Protein AF-A0A519LHI3-F1 (afdb_monomer)

Sequence (49 aa):
MKKQNPNNKLTFNKVAVAELNDTQLQDVKGGNSTLLPSTVISIIIMTLE

Foldseek 3Di:
DPPPDPVPPPDDPPVPDDDDDPVRVVVPPDPDPPPDVVNVVVVVVVVVD

Radius of gyration: 21.52 Å; Cα contacts (8 Å, |Δi|>4): 3; chains: 1; bounding box: 36×30×57 Å

Secondary structure (DSSP, 8-state):
-----TT------GGG--PPPHHHHHT---S-----HHHHHHHHHHHH-

Mean predicted aligned error: 16.38 Å

Solvent-accessible surface area (backbone atoms only — not comparable to full-atom values): 3500 Å² total; per-residue (Å²): 131,85,79,81,54,86,85,69,63,90,68,80,57,70,91,74,62,73,85,73,51,80,74,57,58,73,66,61,78,72,92,66,90,64,78,49,70,64,61,57,51,53,52,51,51,69,72,74,108

Structure (mmCIF, N/CA/C/O backbone):
data_AF-A0A519LHI3-F1
#
_entry.id   AF-A0A519LHI3-F1
#
loop_
_atom_site.group_PDB
_atom_site.id
_atom_site.type_symbol
_atom_site.label_atom_id
_atom_site.label_alt_id
_atom_site.label_comp_id
_atom_site.label_asym_id
_atom_site.label_entity_id
_atom_site.label_seq_id
_atom_site.pdbx_PDB_ins_code
_atom_site.Cartn_x
_atom_site.Cartn_y
_atom_site.Cartn_z
_atom_site.occupancy
_atom_site.B_iso_or_equiv
_atom_site.auth_seq_id
_atom_site.auth_comp_id
_atom_site.auth_asym_id
_atom_site.auth_atom_id
_atom_site.pdbx_PDB_model_num
ATOM 1 N N . MET A 1 1 ? 1.456 18.788 18.976 1.00 53.34 1 MET A N 1
ATOM 2 C CA . MET A 1 1 ? 1.050 17.417 18.581 1.00 53.34 1 MET A CA 1
ATOM 3 C C . MET A 1 1 ? -0.363 17.178 19.095 1.00 53.34 1 MET A C 1
ATOM 5 O O . MET A 1 1 ? -0.606 17.460 20.264 1.00 53.34 1 MET A O 1
ATOM 9 N N . LYS A 1 2 ? -1.316 16.747 18.253 1.00 64.81 2 LYS A N 1
ATOM 10 C CA . LYS A 1 2 ? -2.668 16.399 18.734 1.00 64.81 2 LYS A CA 1
ATOM 11 C C . LYS A 1 2 ? -2.538 15.252 19.745 1.00 64.81 2 LYS A C 1
ATOM 13 O O . LYS A 1 2 ? -1.914 14.244 19.427 1.00 64.81 2 LYS A O 1
ATOM 18 N N . LYS A 1 3 ? -3.093 15.416 20.952 1.00 67.75 3 LYS A N 1
ATOM 19 C CA . LYS A 1 3 ? -3.159 14.341 21.955 1.00 67.75 3 LYS A CA 1
ATOM 20 C C . LYS A 1 3 ? -3.928 13.169 21.341 1.00 67.75 3 LYS A C 1
ATOM 22 O O . LYS A 1 3 ? -5.096 13.329 20.988 1.00 67.75 3 LYS A O 1
ATOM 27 N N . GLN A 1 4 ? -3.273 12.020 21.178 1.00 69.25 4 GLN A N 1
ATOM 28 C CA . GLN A 1 4 ? -3.948 10.796 20.760 1.00 69.25 4 GLN A CA 1
ATOM 29 C C . GLN A 1 4 ? -4.897 10.383 21.885 1.00 69.25 4 GLN A C 1
ATOM 31 O O . GLN A 1 4 ? -4.467 10.106 23.001 1.00 69.25 4 GLN A O 1
ATOM 36 N N . ASN A 1 5 ? -6.198 10.422 21.605 1.00 73.62 5 ASN A N 1
ATOM 37 C CA . ASN A 1 5 ? -7.213 9.925 22.521 1.00 73.62 5 ASN A CA 1
ATOM 38 C C . ASN A 1 5 ? -7.067 8.391 22.590 1.00 73.62 5 ASN A C 1
ATOM 40 O O . ASN A 1 5 ? -7.244 7.755 21.550 1.00 73.62 5 ASN A O 1
ATOM 44 N N . PRO A 1 6 ? -6.773 7.790 23.760 1.00 68.12 6 PRO A N 1
ATOM 45 C CA . PRO A 1 6 ? -6.615 6.338 23.895 1.00 68.12 6 PRO A CA 1
ATOM 46 C C . PRO A 1 6 ? -7.856 5.554 23.447 1.00 68.12 6 PRO A C 1
ATOM 48 O O . PRO A 1 6 ? -7.747 4.408 23.017 1.00 68.12 6 PRO A O 1
ATOM 51 N N . ASN A 1 7 ? -9.028 6.194 23.502 1.00 71.00 7 ASN A N 1
ATOM 52 C CA . ASN A 1 7 ? -10.307 5.619 23.095 1.00 71.00 7 ASN A CA 1
ATOM 53 C C . ASN A 1 7 ? -10.578 5.773 21.593 1.00 71.00 7 ASN A C 1
ATOM 55 O O . ASN A 1 7 ? -11.452 5.100 21.057 1.00 71.00 7 ASN A O 1
ATOM 59 N N . ASN A 1 8 ? -9.833 6.632 20.892 1.00 67.75 8 ASN A N 1
ATOM 60 C CA . ASN A 1 8 ? -9.934 6.783 19.444 1.00 67.75 8 ASN A CA 1
ATOM 61 C C . ASN A 1 8 ? -8.974 5.803 18.765 1.00 67.75 8 ASN A C 1
ATOM 63 O O . ASN A 1 8 ? -8.017 6.189 18.089 1.00 67.75 8 ASN A O 1
ATOM 67 N N . LYS A 1 9 ? -9.194 4.513 19.024 1.00 70.19 9 LYS A N 1
ATOM 68 C CA . LYS A 1 9 ? -8.439 3.444 18.384 1.00 70.19 9 LYS A CA 1
ATOM 69 C C . LYS A 1 9 ? -8.889 3.392 16.927 1.00 70.19 9 LYS A C 1
ATOM 71 O O . LYS A 1 9 ? -10.065 3.152 16.660 1.00 70.19 9 LYS A O 1
ATOM 76 N N . LEU A 1 10 ? -7.969 3.623 15.990 1.00 69.00 10 LEU A N 1
ATOM 77 C CA . LEU A 1 10 ? -8.205 3.336 14.577 1.00 69.00 10 LEU A CA 1
AT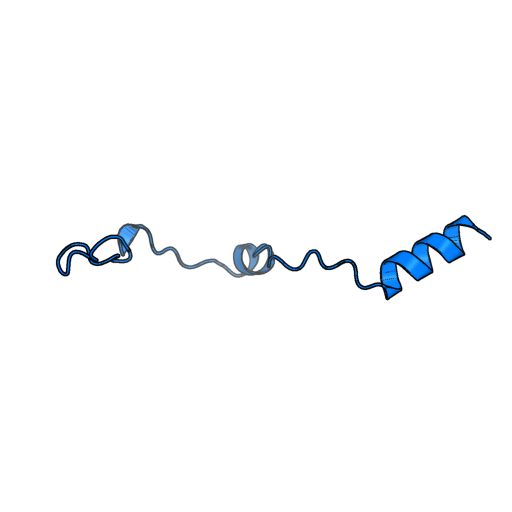OM 78 C C . LEU A 1 10 ? -8.391 1.821 14.457 1.00 69.00 10 LEU A C 1
ATOM 80 O O . LEU A 1 10 ? -7.426 1.063 14.421 1.00 69.00 10 LEU A O 1
ATOM 84 N N . THR A 1 11 ? -9.641 1.382 14.531 1.00 72.31 11 THR A N 1
ATOM 85 C CA . THR A 1 11 ? -10.002 -0.019 14.389 1.00 72.31 11 THR A CA 1
ATOM 86 C C . THR A 1 11 ? -10.355 -0.259 12.935 1.00 72.31 11 THR A C 1
ATOM 88 O O . THR A 1 11 ? -11.102 0.513 12.331 1.00 72.31 11 THR A O 1
ATOM 91 N N . PHE A 1 12 ? -9.804 -1.317 12.352 1.00 67.38 12 PHE A N 1
ATOM 92 C CA . PHE A 1 12 ? -10.240 -1.747 11.036 1.00 67.38 12 PHE A CA 1
ATOM 93 C C . PHE A 1 12 ? -11.659 -2.282 11.189 1.00 67.38 12 PHE A C 1
ATOM 95 O O . PHE A 1 12 ? -11.902 -3.241 11.924 1.00 67.38 12 PHE A O 1
ATOM 102 N N . ASN A 1 13 ? -12.618 -1.620 10.546 1.00 68.38 13 ASN A N 1
ATOM 103 C CA . ASN A 1 13 ? -13.970 -2.140 10.473 1.00 68.38 13 ASN A CA 1
ATOM 104 C C . ASN A 1 13 ? -13.900 -3.482 9.737 1.00 68.38 13 ASN A C 1
ATOM 106 O O . ASN A 1 13 ? -13.633 -3.503 8.541 1.00 68.38 13 ASN A O 1
ATOM 110 N N . LYS A 1 14 ? -14.128 -4.592 10.448 1.00 64.38 14 LYS A N 1
ATOM 111 C CA . LY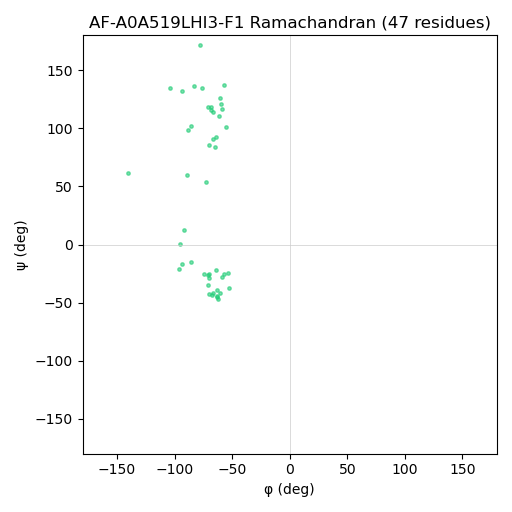S A 1 14 ? -14.039 -5.945 9.881 1.00 64.38 14 LYS A CA 1
ATOM 112 C C . LYS A 1 14 ? -14.996 -6.147 8.700 1.00 64.38 14 LYS A C 1
ATOM 114 O O . LYS A 1 14 ? -14.676 -6.909 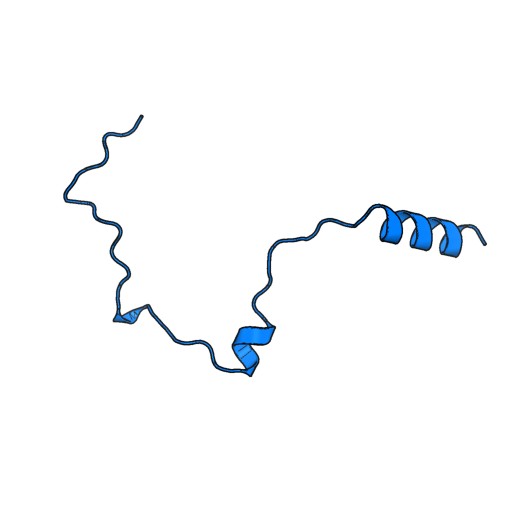7.804 1.00 64.38 14 LYS A O 1
ATOM 119 N N . VAL A 1 15 ? -16.119 -5.423 8.665 1.00 66.62 15 VAL A N 1
ATOM 120 C CA . VAL A 1 15 ? -17.072 -5.419 7.538 1.00 66.62 15 VAL A CA 1
ATOM 121 C C . VAL A 1 15 ? -16.490 -4.716 6.303 1.00 66.62 15 VAL A C 1
ATOM 123 O O . VAL A 1 15 ? -16.883 -5.012 5.183 1.00 66.62 15 VAL A O 1
ATOM 126 N N . ALA A 1 16 ? -15.535 -3.805 6.498 1.00 61.91 16 ALA A N 1
ATOM 127 C CA . ALA A 1 16 ? -14.821 -3.099 5.436 1.00 61.91 16 ALA A CA 1
ATOM 128 C C . ALA A 1 16 ? -13.476 -3.757 5.061 1.00 61.91 16 ALA A C 1
ATOM 130 O O . ALA A 1 16 ? -12.773 -3.242 4.193 1.00 61.91 16 ALA A O 1
ATOM 131 N N . VAL A 1 17 ? -13.099 -4.867 5.709 1.00 63.88 17 VAL A N 1
ATOM 132 C CA . VAL A 1 17 ? -11.945 -5.682 5.309 1.00 63.88 17 VAL A CA 1
ATOM 133 C C . VAL A 1 17 ? -12.434 -6.665 4.251 1.00 63.88 17 VAL A C 1
ATOM 135 O O . VAL A 1 17 ? -13.098 -7.646 4.573 1.00 63.88 17 VAL A O 1
ATOM 138 N N . ALA A 1 18 ? -12.135 -6.371 2.989 1.00 73.81 18 ALA A N 1
ATOM 139 C CA . ALA A 1 18 ? -12.384 -7.272 1.872 1.00 73.81 18 ALA A CA 1
ATOM 140 C C . ALA A 1 18 ? -11.064 -7.913 1.431 1.00 73.81 18 A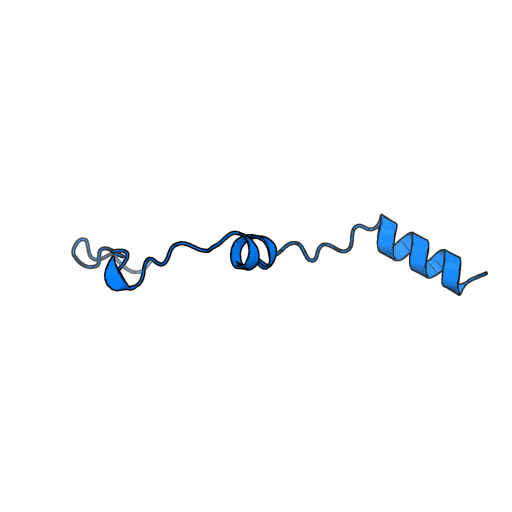LA A C 1
ATOM 142 O O . ALA 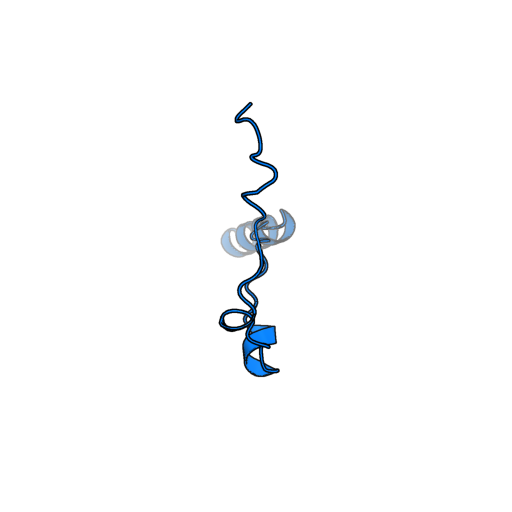A 1 18 ? -10.047 -7.227 1.306 1.00 73.81 18 ALA A O 1
ATOM 143 N N . GLU A 1 19 ? -11.088 -9.222 1.201 1.00 80.31 19 GLU A N 1
ATOM 144 C CA . GLU A 1 19 ? -9.990 -9.925 0.544 1.00 80.31 19 GLU A CA 1
ATOM 145 C C . GLU A 1 19 ? -10.043 -9.626 -0.959 1.00 80.31 19 GLU A C 1
ATOM 147 O O . GLU A 1 19 ? -11.116 -9.631 -1.566 1.00 80.31 19 GLU A O 1
ATOM 152 N N . LEU A 1 20 ? -8.887 -9.325 -1.550 1.00 79.81 20 LEU A N 1
ATOM 153 C CA . LEU A 1 20 ? -8.764 -9.145 -2.993 1.00 79.81 20 LEU A CA 1
ATOM 154 C C . LEU A 1 20 ? -8.602 -10.517 -3.647 1.00 79.81 20 LEU A C 1
ATOM 156 O O . LEU A 1 20 ? -7.825 -11.340 -3.167 1.00 79.81 20 LEU A O 1
ATOM 160 N N . ASN A 1 21 ? -9.308 -10.754 -4.751 1.00 79.06 21 ASN A N 1
ATOM 161 C CA . ASN A 1 21 ? -9.082 -11.947 -5.569 1.00 79.06 21 ASN A CA 1
ATOM 162 C C . ASN A 1 21 ? -7.832 -11.803 -6.457 1.00 79.06 21 ASN A C 1
ATOM 164 O O . ASN A 1 21 ? -7.273 -10.712 -6.585 1.00 79.06 21 ASN A O 1
ATOM 168 N N . ASP A 1 22 ? -7.428 -12.896 -7.110 1.00 82.88 22 ASP A N 1
ATOM 169 C CA . ASP A 1 22 ? -6.208 -12.961 -7.930 1.00 82.88 22 ASP A CA 1
ATOM 170 C C . ASP A 1 22 ? -6.125 -11.854 -8.990 1.00 82.88 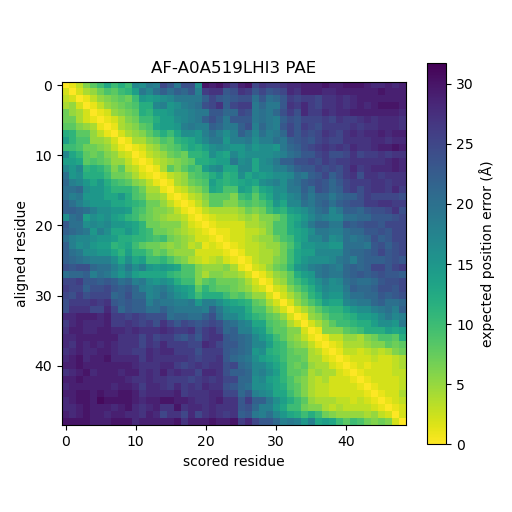22 ASP A C 1
ATOM 172 O O . ASP A 1 22 ? -5.059 -11.289 -9.217 1.00 82.88 22 ASP A O 1
ATOM 176 N N . THR A 1 23 ? -7.253 -11.496 -9.606 1.00 80.19 23 THR A N 1
ATOM 177 C CA . THR A 1 23 ? -7.328 -10.421 -10.605 1.00 80.19 23 THR A CA 1
ATOM 178 C C . THR A 1 23 ? -7.141 -9.046 -9.961 1.00 80.19 23 THR A C 1
ATOM 180 O O . THR A 1 23 ? -6.411 -8.207 -10.479 1.00 80.19 23 THR A O 1
ATOM 183 N N . GLN A 1 24 ? -7.771 -8.812 -8.808 1.00 77.56 24 GLN A N 1
ATOM 184 C CA . GLN A 1 24 ? -7.694 -7.544 -8.074 1.00 77.56 24 GLN A CA 1
ATOM 185 C C . GLN A 1 24 ? -6.327 -7.317 -7.419 1.00 77.56 24 GLN A C 1
ATOM 187 O O . GLN A 1 24 ? -5.926 -6.173 -7.211 1.00 77.56 24 GLN A O 1
ATOM 192 N N . LEU A 1 25 ? -5.601 -8.392 -7.110 1.00 80.81 25 LEU A N 1
ATOM 193 C CA . LEU A 1 25 ? -4.261 -8.328 -6.538 1.00 80.81 25 LEU A CA 1
ATOM 194 C C . LEU A 1 25 ? -3.219 -7.818 -7.549 1.00 80.81 25 LEU A C 1
ATOM 196 O O . LEU A 1 25 ? -2.251 -7.171 -7.153 1.00 80.81 25 LEU A O 1
ATOM 200 N N . GLN A 1 26 ? -3.429 -8.054 -8.849 1.00 76.88 26 GLN A N 1
ATOM 201 C CA . GLN A 1 26 ? -2.531 -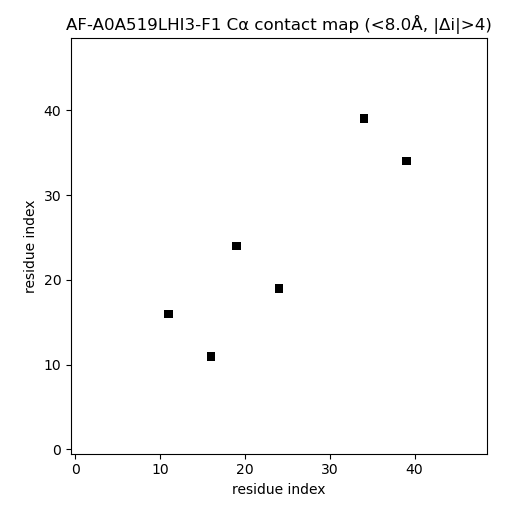7.564 -9.906 1.00 76.88 26 GLN A CA 1
ATOM 202 C C . GLN A 1 26 ? -2.674 -6.062 -10.173 1.00 76.88 26 GLN A C 1
ATOM 204 O O . GLN A 1 26 ? -1.720 -5.420 -10.605 1.00 76.88 26 GLN A O 1
ATOM 209 N N . ASP A 1 27 ? -3.841 -5.496 -9.869 1.00 66.50 27 ASP A N 1
ATOM 210 C CA . ASP A 1 27 ? -4.147 -4.072 -10.037 1.00 66.50 27 ASP A CA 1
ATOM 211 C C . ASP A 1 27 ? -3.858 -3.242 -8.776 1.00 66.50 27 ASP A C 1
ATOM 213 O O . ASP A 1 27 ? -4.244 -2.071 -8.676 1.00 66.50 27 ASP A O 1
ATOM 217 N N . VAL A 1 28 ? -3.142 -3.815 -7.799 1.00 72.75 28 VAL A N 1
ATOM 218 C CA . VAL A 1 28 ? -2.599 -3.049 -6.675 1.00 72.75 28 VAL A CA 1
ATOM 219 C C . VAL A 1 28 ? -1.541 -2.103 -7.237 1.00 72.75 28 VAL A C 1
ATOM 221 O O . VAL A 1 28 ? -0.365 -2.441 -7.360 1.00 72.75 28 VAL A O 1
ATOM 224 N N . LYS A 1 29 ? -1.977 -0.893 -7.603 1.00 68.75 29 LYS A N 1
ATOM 225 C CA . LYS A 1 29 ? -1.119 0.197 -8.070 1.00 68.75 29 LYS A CA 1
ATOM 226 C C . LYS A 1 29 ? -0.195 0.634 -6.936 1.00 68.75 29 LYS A C 1
ATOM 228 O O . LYS A 1 29 ? -0.484 1.575 -6.199 1.00 68.75 29 LYS A O 1
ATOM 233 N N . GLY A 1 30 ? 0.919 -0.077 -6.792 1.00 69.31 30 GLY A N 1
ATOM 234 C CA . GLY A 1 30 ? 2.030 0.308 -5.939 1.00 69.31 30 GLY A CA 1
ATOM 235 C C . GLY A 1 30 ? 2.560 1.659 -6.398 1.00 69.31 30 GLY A 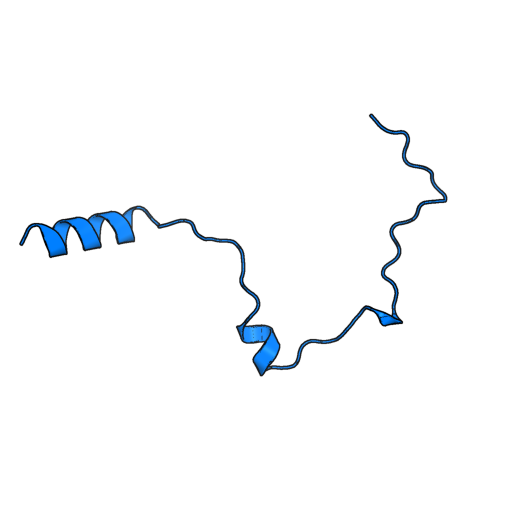C 1
ATOM 236 O O . GLY A 1 30 ? 2.931 1.837 -7.556 1.00 69.31 30 GLY A O 1
ATOM 237 N N . GLY A 1 31 ? 2.545 2.642 -5.502 1.00 65.81 31 GLY A N 1
ATOM 238 C CA . GLY A 1 31 ? 3.087 3.965 -5.774 1.00 65.81 31 GLY A CA 1
ATOM 239 C C . GLY A 1 31 ? 4.608 3.922 -5.864 1.00 65.81 31 GLY A C 1
ATOM 240 O O . GLY A 1 31 ? 5.293 4.198 -4.887 1.00 65.81 31 GLY A O 1
ATOM 241 N N . ASN A 1 32 ? 5.139 3.602 -7.037 1.00 64.19 32 ASN A N 1
ATOM 242 C CA . ASN A 1 32 ? 6.529 3.840 -7.408 1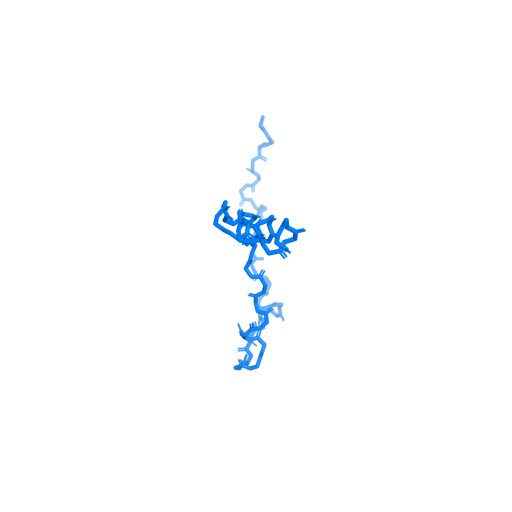.00 64.19 32 ASN A CA 1
ATOM 243 C C . ASN A 1 32 ? 6.606 4.309 -8.865 1.00 64.19 32 ASN A C 1
ATOM 245 O O . ASN A 1 32 ? 7.272 3.721 -9.710 1.00 64.19 32 ASN A O 1
ATOM 249 N N . SER A 1 33 ? 5.977 5.457 -9.132 1.00 62.16 33 SER A N 1
ATOM 250 C CA . SER A 1 33 ? 6.289 6.286 -10.301 1.00 62.16 33 SER A CA 1
ATOM 251 C C . SER A 1 33 ? 7.643 6.986 -10.113 1.00 62.16 33 SER A C 1
ATOM 253 O O . SER A 1 33 ? 7.747 8.207 -10.215 1.00 62.16 33 SER A O 1
ATOM 255 N N . THR A 1 34 ? 8.695 6.231 -9.813 1.00 62.12 34 THR A N 1
ATOM 256 C CA . THR A 1 34 ? 10.053 6.725 -10.012 1.00 62.12 34 THR A CA 1
ATOM 257 C C . THR A 1 34 ? 10.404 6.344 -11.436 1.00 62.12 34 THR A C 1
ATOM 259 O O . THR A 1 34 ? 10.742 5.194 -11.703 1.00 62.12 34 THR A O 1
ATOM 262 N N . LEU A 1 35 ? 10.280 7.298 -12.363 1.00 62.28 35 LEU A N 1
ATOM 263 C CA . LEU A 1 35 ? 10.963 7.198 -13.648 1.00 62.28 35 LEU A CA 1
ATOM 264 C C . LEU A 1 35 ? 12.442 7.017 -13.316 1.00 62.28 35 LEU A C 1
ATOM 266 O O . LEU A 1 35 ? 13.111 7.955 -12.881 1.00 62.28 35 LEU A O 1
ATOM 270 N N . LEU A 1 36 ? 12.923 5.779 -13.402 1.00 65.12 36 LEU A N 1
ATOM 271 C CA . LEU A 1 36 ? 14.332 5.498 -13.218 1.00 65.12 36 LEU A CA 1
ATOM 272 C C . LEU A 1 36 ? 15.081 6.345 -14.255 1.00 65.12 36 LEU A C 1
ATOM 274 O O . LEU A 1 36 ? 14.643 6.413 -15.403 1.00 65.12 36 LEU A O 1
ATOM 278 N N . PRO A 1 37 ? 16.197 6.998 -13.901 1.00 62.00 37 PRO A N 1
ATOM 279 C CA . PRO A 1 37 ? 16.935 7.833 -14.847 1.00 62.00 37 PRO A CA 1
ATOM 280 C C . PRO A 1 37 ? 17.294 7.082 -16.144 1.00 62.00 37 PRO A C 1
ATOM 282 O O . PRO A 1 37 ? 17.402 7.702 -17.197 1.00 62.00 37 PRO A O 1
ATOM 285 N N . SER A 1 38 ? 17.377 5.745 -16.103 1.00 63.34 38 SER A N 1
ATOM 286 C CA . SER A 1 38 ? 17.546 4.894 -17.283 1.00 63.34 38 SER A CA 1
ATOM 287 C C . SER A 1 38 ? 16.408 4.998 -18.305 1.00 63.34 38 SER A C 1
ATOM 289 O O . SER A 1 38 ? 16.696 5.063 -19.495 1.00 63.34 38 SER A O 1
ATOM 291 N N . THR A 1 39 ? 15.135 5.058 -17.890 1.00 64.25 39 THR A N 1
ATOM 292 C CA . THR A 1 39 ? 14.013 5.147 -18.842 1.00 64.25 39 THR A CA 1
ATOM 293 C C . THR A 1 39 ? 13.964 6.508 -19.525 1.00 64.25 39 THR A C 1
ATOM 295 O O . THR A 1 39 ? 13.679 6.582 -20.716 1.00 64.25 39 THR A O 1
ATOM 298 N N . VAL A 1 40 ? 14.320 7.579 -18.810 1.00 71.75 40 VAL A N 1
ATOM 299 C CA . VAL A 1 40 ? 14.405 8.932 -19.380 1.00 71.75 40 VAL A CA 1
ATOM 300 C C . VAL A 1 40 ? 15.549 9.031 -20.394 1.00 71.75 40 VAL A C 1
ATOM 302 O O . VAL A 1 40 ? 15.349 9.559 -21.485 1.00 71.75 40 VAL A O 1
ATOM 305 N N . ILE A 1 41 ? 16.725 8.474 -20.079 1.00 76.56 41 ILE A N 1
ATOM 306 C CA . ILE A 1 41 ? 17.883 8.476 -20.989 1.00 76.56 41 ILE A CA 1
ATOM 307 C C . ILE A 1 41 ? 17.577 7.692 -22.273 1.00 76.56 41 ILE A C 1
ATOM 309 O O . ILE A 1 41 ? 17.859 8.184 -23.362 1.00 76.56 41 ILE A O 1
ATOM 313 N N . SER A 1 42 ? 16.953 6.513 -22.175 1.00 70.25 42 SER A N 1
ATOM 314 C CA . SER A 1 42 ? 16.595 5.719 -23.358 1.00 70.25 42 SER A CA 1
ATOM 315 C C . SER A 1 42 ? 15.585 6.420 -24.272 1.00 70.25 42 SER A C 1
ATOM 317 O O . SER A 1 42 ? 15.731 6.352 -25.489 1.00 70.25 42 SER A O 1
ATOM 319 N N . ILE A 1 43 ? 14.594 7.124 -23.712 1.00 78.31 43 ILE A N 1
ATOM 320 C CA . ILE A 1 43 ? 13.618 7.896 -24.502 1.00 78.31 43 ILE A CA 1
ATOM 321 C C . ILE A 1 43 ? 14.301 9.067 -25.219 1.00 78.31 43 ILE A C 1
ATOM 323 O O . ILE A 1 43 ? 14.023 9.313 -26.390 1.00 78.31 43 ILE A O 1
ATOM 327 N N . ILE A 1 44 ? 15.211 9.772 -24.540 1.00 81.56 44 ILE A N 1
ATOM 328 C CA . ILE A 1 44 ? 15.951 10.897 -25.128 1.00 81.56 44 ILE A CA 1
ATOM 329 C C . ILE A 1 44 ? 16.822 10.423 -26.296 1.00 81.56 44 ILE A C 1
ATOM 331 O O . ILE A 1 44 ? 16.787 11.043 -27.352 1.00 81.56 44 ILE A O 1
ATOM 335 N N . ILE A 1 45 ? 17.551 9.313 -26.136 1.00 83.00 45 ILE A N 1
ATOM 336 C CA . ILE A 1 45 ? 18.386 8.740 -27.204 1.00 83.00 45 ILE A CA 1
ATOM 337 C C . ILE A 1 45 ? 17.523 8.326 -28.404 1.00 83.00 45 ILE A C 1
ATOM 339 O O . ILE A 1 45 ? 17.822 8.722 -29.521 1.00 83.00 45 ILE A O 1
ATOM 343 N N . MET A 1 46 ? 16.404 7.631 -28.174 1.00 77.19 46 MET A N 1
ATOM 344 C CA . MET A 1 46 ? 15.474 7.216 -29.237 1.00 77.19 46 MET A CA 1
ATOM 345 C C . MET A 1 46 ? 14.795 8.391 -29.964 1.00 77.19 46 MET A C 1
ATOM 347 O O . MET A 1 46 ? 14.292 8.217 -31.065 1.00 77.19 46 MET A O 1
ATOM 351 N N . THR A 1 47 ? 14.735 9.572 -29.342 1.00 78.06 47 THR A N 1
ATOM 352 C CA . THR A 1 47 ? 14.140 10.784 -29.939 1.00 78.06 47 THR A CA 1
ATOM 353 C C . THR A 1 47 ? 15.185 11.663 -30.646 1.00 78.06 47 THR A C 1
ATOM 355 O O . THR A 1 47 ? 14.816 12.560 -31.400 1.00 78.06 47 THR A O 1
ATOM 358 N N . LEU A 1 48 ? 16.478 11.461 -30.366 1.00 71.56 48 LEU A N 1
ATOM 359 C CA . LEU A 1 48 ? 17.594 12.223 -30.945 1.00 71.56 48 LEU A CA 1
ATOM 360 C C . LEU A 1 48 ? 18.246 11.531 -32.155 1.00 71.56 48 LEU A C 1
ATOM 362 O O . LEU A 1 48 ? 18.918 12.218 -32.924 1.00 71.56 48 LEU A O 1
ATOM 366 N N . GLU A 1 49 ? 18.079 10.214 -32.298 1.00 56.28 49 GLU A N 1
ATOM 367 C CA . GLU A 1 49 ? 18.355 9.456 -33.533 1.00 56.28 49 GLU A CA 1
ATOM 368 C C . GLU A 1 49 ? 17.179 9.534 -34.517 1.00 56.28 49 GLU A C 1
ATOM 370 O O . GLU A 1 49 ? 17.452 9.593 -35.739 1.00 56.28 49 GLU A O 1
#

pLDDT: mean 70.29, std 7.04, range [53.34, 83.0]